Protein AF-A0A661C0D2-F1 (afdb_monomer_lite)

Radius of gyration: 15.35 Å; chains: 1; bounding box: 27×19×45 Å

Structure (mmCIF, N/CA/C/O backbone):
data_AF-A0A661C0D2-F1
#
_entry.id   AF-A0A661C0D2-F1
#
loop_
_atom_site.group_PDB
_atom_site.id
_atom_site.type_symbol
_atom_site.label_atom_id
_atom_site.label_alt_id
_atom_site.label_comp_id
_atom_site.label_asym_id
_atom_site.label_entity_id
_atom_site.label_seq_id
_atom_site.pdbx_PDB_ins_code
_atom_site.Cartn_x
_atom_site.Cartn_y
_atom_site.Cartn_z
_atom_site.occupancy
_atom_site.B_iso_or_equiv
_atom_site.auth_seq_id
_atom_site.auth_comp_id
_atom_site.auth_asym_id
_atom_site.auth_atom_id
_atom_site.pdbx_PDB_model_num
ATOM 1 N N . GLU A 1 1 ? 6.054 -8.167 -12.293 1.00 69.88 1 GLU A N 1
ATOM 2 C CA . GLU A 1 1 ? 5.760 -6.721 -12.298 1.00 69.88 1 GLU A CA 1
ATOM 3 C C . GLU A 1 1 ? 5.868 -6.187 -10.880 1.00 69.88 1 GLU A C 1
ATOM 5 O O . GLU A 1 1 ? 5.571 -6.915 -9.938 1.00 69.88 1 GLU A O 1
ATOM 10 N N . PHE A 1 2 ? 6.350 -4.961 -10.734 1.00 82.38 2 PHE A N 1
ATOM 11 C CA . PHE A 1 2 ? 6.462 -4.241 -9.476 1.00 82.38 2 PHE A CA 1
ATOM 12 C C . PHE A 1 2 ? 5.293 -3.279 -9.347 1.00 82.38 2 PHE A C 1
ATOM 14 O O . PHE A 1 2 ? 4.901 -2.640 -10.321 1.00 82.38 2 PHE A O 1
ATOM 21 N N . ARG A 1 3 ? 4.764 -3.167 -8.128 1.00 84.25 3 ARG A N 1
ATOM 22 C CA . ARG A 1 3 ? 3.710 -2.221 -7.786 1.00 84.25 3 ARG A CA 1
ATOM 23 C C . ARG A 1 3 ? 4.299 -1.131 -6.910 1.00 84.25 3 ARG A C 1
ATOM 25 O O . ARG A 1 3 ? 4.608 -1.373 -5.746 1.00 84.25 3 ARG A O 1
ATOM 32 N N . SER A 1 4 ? 4.418 0.058 -7.478 1.00 88.69 4 SER A N 1
ATOM 33 C CA . SER A 1 4 ? 4.944 1.233 -6.790 1.00 88.69 4 SER A CA 1
ATOM 34 C C . SER A 1 4 ? 3.842 2.270 -6.683 1.00 88.69 4 SER A C 1
ATOM 36 O O . SER A 1 4 ? 3.129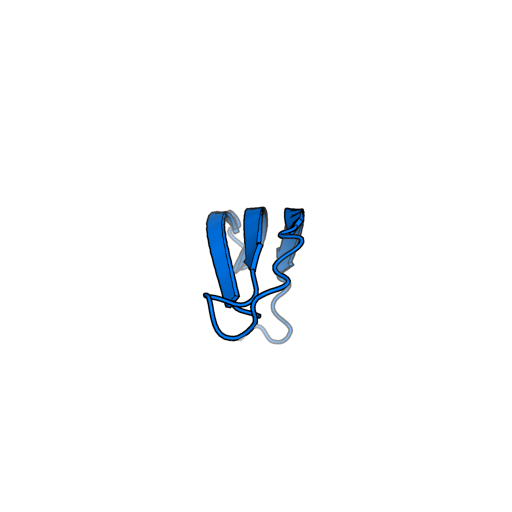 2.521 -7.651 1.00 88.69 4 SER A O 1
ATOM 38 N N . GLY A 1 5 ? 3.662 2.866 -5.512 1.00 91.19 5 GLY A N 1
ATOM 39 C CA . GLY A 1 5 ? 2.601 3.844 -5.326 1.00 91.19 5 GLY A CA 1
ATOM 40 C C . GLY A 1 5 ? 2.430 4.275 -3.886 1.00 91.19 5 GLY A C 1
ATOM 41 O O . GLY A 1 5 ? 3.225 3.920 -3.016 1.00 91.19 5 GLY A O 1
ATOM 42 N N . ILE A 1 6 ? 1.378 5.052 -3.661 1.00 96.31 6 ILE A N 1
ATOM 43 C CA . ILE A 1 6 ? 1.042 5.618 -2.361 1.00 96.31 6 ILE A CA 1
ATOM 44 C C . ILE A 1 6 ? -0.361 5.183 -1.954 1.00 96.31 6 ILE A C 1
ATOM 46 O O . ILE A 1 6 ? -1.284 5.159 -2.770 1.00 96.31 6 ILE A O 1
ATOM 50 N N . GLU A 1 7 ? -0.513 4.859 -0.675 1.00 97.00 7 GLU A N 1
ATOM 51 C CA . GLU A 1 7 ? -1.795 4.559 -0.049 1.00 97.00 7 GLU A CA 1
ATOM 52 C C 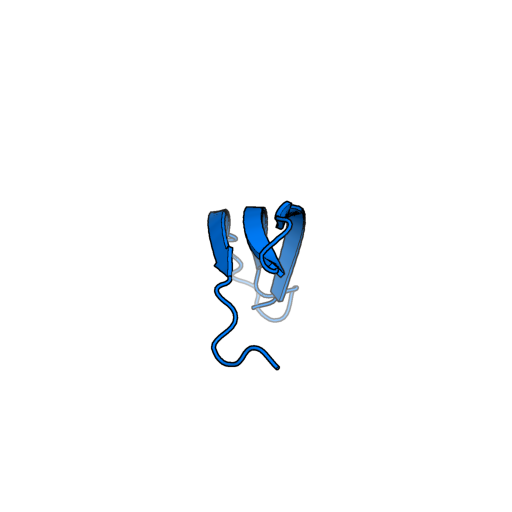. GLU A 1 7 ? -1.981 5.447 1.176 1.00 97.00 7 GLU A C 1
ATOM 54 O O . GLU A 1 7 ? -1.077 5.594 2.000 1.00 97.00 7 GLU A O 1
ATOM 59 N N . ILE A 1 8 ? -3.180 6.010 1.299 1.00 97.62 8 ILE A N 1
ATOM 60 C CA . ILE A 1 8 ? -3.640 6.683 2.508 1.00 97.62 8 ILE A CA 1
ATOM 61 C C . ILE A 1 8 ? -4.813 5.872 3.039 1.00 97.62 8 ILE A C 1
ATOM 63 O O . ILE A 1 8 ? -5.780 5.616 2.323 1.00 97.62 8 ILE A O 1
ATOM 67 N N . ALA A 1 9 ? -4.732 5.483 4.308 1.00 97.81 9 ALA A N 1
ATOM 68 C CA . ALA A 1 9 ? -5.775 4.719 4.969 1.00 97.81 9 ALA A CA 1
ATOM 69 C C . ALA A 1 9 ? -6.095 5.296 6.345 1.00 97.81 9 ALA A C 1
ATOM 71 O O . ALA A 1 9 ? -5.217 5.777 7.060 1.00 97.81 9 ALA A O 1
ATOM 72 N N . TYR A 1 10 ? -7.361 5.184 6.730 1.00 97.69 10 TYR A N 1
ATOM 73 C CA . TYR A 1 10 ? -7.860 5.552 8.045 1.00 97.69 10 TYR A CA 1
ATOM 74 C C . TYR A 1 10 ? -8.275 4.302 8.818 1.00 97.69 10 TYR A C 1
ATOM 76 O O . TYR A 1 10 ? -8.960 3.432 8.277 1.00 97.69 10 TYR A O 1
ATOM 84 N N . GLN A 1 11 ? -7.866 4.214 10.087 1.00 97.94 11 GLN A N 1
ATOM 85 C CA . GLN A 1 11 ? -8.293 3.158 11.002 1.00 97.94 11 GLN A CA 1
ATOM 86 C C . GLN A 1 11 ? -9.392 3.675 11.931 1.00 97.94 11 GLN A C 1
ATOM 88 O O . GLN A 1 11 ? -9.188 4.608 12.705 1.00 97.94 11 GLN A O 1
ATOM 93 N N . PHE A 1 12 ? -10.548 3.021 11.884 1.00 96.88 12 PHE A N 1
ATOM 94 C CA . PHE A 1 12 ? -11.686 3.314 12.744 1.00 96.88 12 PHE A CA 1
ATOM 95 C C . PHE A 1 12 ? -11.505 2.705 14.142 1.00 96.88 12 PHE A C 1
ATOM 97 O O . PHE A 1 12 ? -10.706 1.793 14.367 1.00 96.88 12 PHE A O 1
ATOM 104 N N . ARG A 1 13 ? -12.318 3.167 15.102 1.00 95.88 13 ARG A N 1
ATOM 105 C CA . ARG A 1 13 ? -12.294 2.692 16.501 1.00 95.88 13 ARG A CA 1
ATOM 106 C C . ARG A 1 13 ? -12.532 1.185 16.641 1.00 95.88 13 ARG A C 1
ATOM 108 O O . ARG A 1 13 ? -11.982 0.566 17.543 1.00 95.88 13 ARG A O 1
ATOM 115 N N . ASN A 1 14 ? -13.318 0.595 15.743 1.00 93.31 14 ASN A N 1
ATOM 116 C CA . ASN A 1 14 ? -13.598 -0.843 15.695 1.00 93.31 14 ASN A CA 1
ATOM 117 C C . ASN A 1 14 ? -12.505 -1.654 14.966 1.00 93.31 14 ASN A C 1
ATOM 119 O O . ASN A 1 14 ? -12.745 -2.796 14.586 1.00 93.31 14 ASN A O 1
ATOM 123 N N . LYS A 1 15 ? -11.318 -1.067 14.753 1.00 94.69 15 LYS A N 1
ATOM 124 C CA . LYS A 1 15 ? -10.161 -1.661 14.060 1.00 94.69 15 LYS A CA 1
ATOM 125 C C . LYS A 1 15 ? -10.376 -1.950 12.567 1.00 94.69 15 LYS A C 1
ATOM 127 O O . LYS A 1 15 ? -9.456 -2.449 11.925 1.00 94.69 15 LYS A O 1
ATOM 132 N N . MET A 1 16 ? -11.527 -1.597 11.989 1.00 96.69 16 MET A N 1
ATOM 133 C CA . MET A 1 16 ? -11.679 -1.578 10.533 1.00 96.69 16 MET A CA 1
ATOM 134 C C . MET A 1 16 ? -10.752 -0.522 9.928 1.00 96.69 16 MET A C 1
ATOM 136 O O . MET A 1 16 ? -10.468 0.499 10.561 1.00 96.69 16 MET A O 1
ATOM 140 N N . ARG A 1 17 ? -10.302 -0.741 8.692 1.00 97.69 17 ARG A N 1
ATOM 141 C CA . ARG A 1 17 ? -9.528 0.253 7.935 1.00 97.69 17 ARG A CA 1
ATOM 142 C C . ARG A 1 17 ? -10.158 0.473 6.570 1.00 97.69 17 ARG A C 1
ATOM 144 O O . ARG A 1 17 ? -10.566 -0.495 5.936 1.00 97.69 17 ARG A O 1
ATOM 151 N N . ALA A 1 18 ? -10.219 1.721 6.126 1.00 98.06 18 ALA A N 1
ATOM 152 C CA . ALA A 1 18 ? -10.580 2.072 4.756 1.00 98.06 18 ALA A CA 1
ATOM 153 C C . ALA A 1 18 ? -9.452 2.898 4.142 1.00 98.06 18 ALA A C 1
ATOM 155 O O . ALA A 1 18 ? -8.887 3.756 4.825 1.00 98.06 18 ALA A O 1
ATOM 156 N N . GLY A 1 19 ? -9.118 2.631 2.885 1.00 98.19 19 GLY A N 1
ATOM 157 C CA . GLY A 1 19 ? -8.010 3.283 2.204 1.00 98.19 19 GLY A CA 1
ATOM 158 C C . GLY A 1 19 ? -8.302 3.602 0.750 1.00 98.19 19 GLY A C 1
ATOM 159 O O . GLY A 1 19 ? -9.175 3.011 0.111 1.00 98.19 19 GLY A O 1
ATOM 160 N N . VAL A 1 20 ? -7.549 4.573 0.245 1.00 97.94 20 VAL A N 1
ATOM 161 C CA . VAL A 1 20 ? -7.480 4.910 -1.171 1.00 97.94 20 VAL A CA 1
ATOM 162 C C . VAL A 1 20 ? -6.028 4.943 -1.588 1.00 97.94 20 VAL A C 1
ATOM 164 O O . VAL A 1 20 ? -5.156 5.368 -0.821 1.00 97.94 20 VAL A O 1
ATOM 167 N N . ALA A 1 21 ? -5.767 4.493 -2.805 1.00 96.75 21 ALA A N 1
ATOM 168 C CA . ALA A 1 21 ? -4.403 4.360 -3.251 1.00 96.75 21 ALA A CA 1
ATOM 169 C C . ALA A 1 21 ? -4.252 4.444 -4.766 1.00 96.75 21 ALA A C 1
ATOM 171 O O . ALA A 1 21 ? -5.123 4.013 -5.523 1.00 96.75 21 ALA A O 1
ATOM 172 N N . LEU A 1 22 ? -3.114 4.991 -5.181 1.00 95.69 22 LEU A N 1
ATOM 173 C CA . LEU A 1 22 ? -2.697 5.116 -6.570 1.00 95.69 22 LEU A CA 1
ATOM 174 C C . LEU A 1 22 ? -1.408 4.330 -6.749 1.00 95.69 22 LEU A C 1
ATOM 176 O O . LEU A 1 22 ? -0.443 4.551 -6.014 1.00 95.69 22 LEU A O 1
ATOM 180 N N . PHE A 1 23 ? -1.387 3.431 -7.727 1.00 93.44 23 PHE A N 1
ATOM 181 C CA . PHE A 1 23 ? -0.211 2.621 -8.018 1.00 93.44 23 PHE A CA 1
ATOM 182 C C . PHE A 1 23 ? 0.078 2.584 -9.504 1.00 93.44 23 PHE A C 1
ATOM 184 O O . PHE A 1 23 ? -0.839 2.538 -10.313 1.00 93.44 23 PHE A O 1
ATOM 191 N N . HIS A 1 24 ? 1.359 2.540 -9.831 1.00 89.38 24 HIS A N 1
ATOM 192 C CA . HIS A 1 24 ? 1.871 2.235 -11.150 1.00 89.38 24 HIS A CA 1
ATOM 193 C C . HIS A 1 24 ? 2.447 0.813 -11.116 1.00 89.38 24 HIS A C 1
ATOM 195 O O . HIS A 1 24 ? 3.271 0.480 -10.255 1.00 89.38 24 HIS A O 1
ATOM 201 N N . LEU A 1 25 ? 1.969 -0.038 -12.019 1.00 87.19 25 LEU A N 1
ATOM 202 C CA . LEU A 1 25 ? 2.501 -1.368 -12.272 1.00 87.19 25 LEU A CA 1
ATOM 203 C C . LEU A 1 25 ? 3.456 -1.296 -13.458 1.00 87.19 25 LEU A C 1
ATOM 205 O O . LEU A 1 25 ? 3.099 -0.778 -14.514 1.00 87.19 25 LEU A O 1
ATOM 209 N N . SER A 1 26 ? 4.659 -1.833 -13.290 1.00 84.19 26 SER A N 1
ATOM 210 C CA . SER A 1 26 ? 5.635 -1.937 -14.373 1.00 84.19 26 SER A CA 1
ATOM 211 C C . SER A 1 26 ? 6.457 -3.211 -14.268 1.00 84.19 26 SER A C 1
ATOM 213 O O . SER A 1 26 ? 6.549 -3.844 -13.216 1.00 84.19 26 SER A O 1
ATOM 215 N N . ASN A 1 27 ? 7.112 -3.607 -15.352 1.00 82.75 27 ASN A N 1
ATOM 216 C CA . ASN A 1 27 ? 8.019 -4.753 -15.328 1.00 82.75 27 ASN A CA 1
ATOM 217 C C . ASN A 1 27 ? 9.373 -4.449 -14.640 1.00 82.75 27 ASN A C 1
ATOM 219 O O . ASN A 1 27 ? 10.209 -5.344 -14.530 1.00 82.75 27 ASN A O 1
ATOM 223 N N . GLY A 1 28 ? 9.597 -3.209 -14.178 1.00 78.12 28 GLY A N 1
ATOM 224 C CA . GLY A 1 28 ? 10.830 -2.789 -13.505 1.00 78.12 28 GLY A CA 1
ATOM 225 C C . GLY A 1 28 ? 12.096 -2.880 -14.364 1.00 78.12 28 GLY A C 1
ATOM 226 O O . GLY A 1 28 ? 13.184 -2.986 -13.809 1.00 78.12 28 GLY A O 1
ATOM 227 N N . GLY A 1 29 ? 11.970 -2.882 -15.696 1.00 68.12 29 GLY A N 1
ATOM 228 C CA . GLY A 1 29 ? 13.092 -3.003 -16.633 1.00 68.12 29 GLY A CA 1
ATOM 229 C C . GLY A 1 29 ? 13.538 -4.441 -16.921 1.00 68.12 29 GLY A C 1
ATOM 230 O O . GLY A 1 29 ? 14.562 -4.631 -17.568 1.00 68.12 29 GLY A O 1
ATOM 231 N N . ILE A 1 30 ? 12.788 -5.455 -16.465 1.00 76.00 30 ILE A N 1
ATOM 232 C CA . ILE A 1 30 ? 13.097 -6.881 -16.702 1.00 76.00 30 ILE A CA 1
ATOM 233 C C . ILE A 1 30 ? 12.831 -7.293 -18.164 1.00 76.00 30 ILE A C 1
ATOM 235 O O . ILE A 1 30 ? 13.425 -8.249 -18.655 1.00 76.00 30 ILE A O 1
ATOM 239 N N . SER A 1 31 ? 11.959 -6.572 -18.872 1.00 73.50 31 SER A N 1
ATOM 240 C CA . SER A 1 31 ? 11.665 -6.787 -20.292 1.00 73.50 31 SER A CA 1
ATOM 241 C C . SER A 1 31 ? 11.600 -5.451 -21.036 1.00 73.50 31 SER A C 1
ATOM 243 O O . SER A 1 31 ? 11.308 -4.414 -20.436 1.00 73.50 31 SER A O 1
ATOM 245 N N . SER A 1 32 ? 11.865 -5.475 -22.343 1.00 69.69 32 SER A N 1
ATOM 246 C CA . SER A 1 32 ? 11.826 -4.297 -23.219 1.00 69.69 32 SER A CA 1
ATOM 247 C C . SER A 1 32 ? 10.413 -3.752 -23.429 1.00 69.69 32 SER A 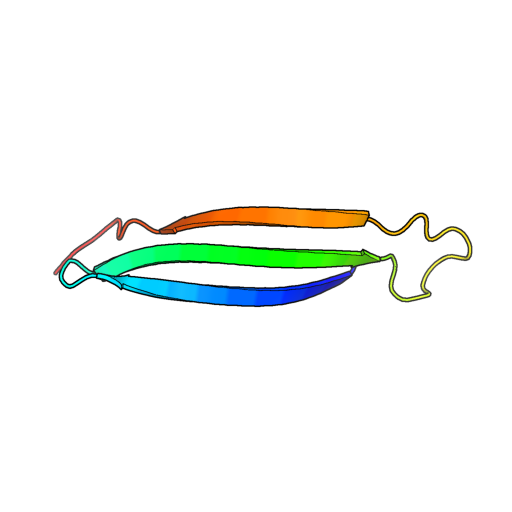C 1
ATOM 249 O O . SER A 1 32 ? 10.248 -2.545 -23.577 1.00 69.69 32 SER A O 1
ATOM 251 N N . ASP A 1 33 ? 9.398 -4.619 -23.401 1.00 68.88 33 ASP A N 1
ATOM 252 C CA . ASP A 1 33 ? 7.993 -4.211 -23.435 1.00 68.88 33 ASP A CA 1
ATOM 253 C C . ASP A 1 33 ? 7.485 -3.960 -22.016 1.00 68.88 33 ASP A C 1
ATOM 255 O O . ASP A 1 33 ? 7.296 -4.889 -21.222 1.00 68.88 33 ASP A O 1
ATOM 259 N N . ASN A 1 34 ? 7.274 -2.684 -21.696 1.00 67.56 34 ASN A N 1
ATOM 260 C CA . ASN A 1 34 ? 6.687 -2.234 -20.441 1.00 67.56 34 ASN A CA 1
ATOM 261 C C . ASN A 1 34 ? 5.494 -1.320 -20.744 1.00 67.56 34 ASN A C 1
ATOM 263 O O . ASN A 1 34 ? 5.663 -0.100 -20.746 1.00 67.56 34 ASN A O 1
ATOM 267 N N . PRO A 1 35 ? 4.298 -1.875 -21.006 1.00 68.44 35 PRO A N 1
ATOM 268 C CA . PRO A 1 35 ? 3.125 -1.056 -21.286 1.00 68.44 35 PRO A CA 1
ATOM 269 C C . PRO A 1 35 ? 2.787 -0.108 -20.126 1.00 68.44 35 PRO A C 1
ATOM 271 O O . PRO A 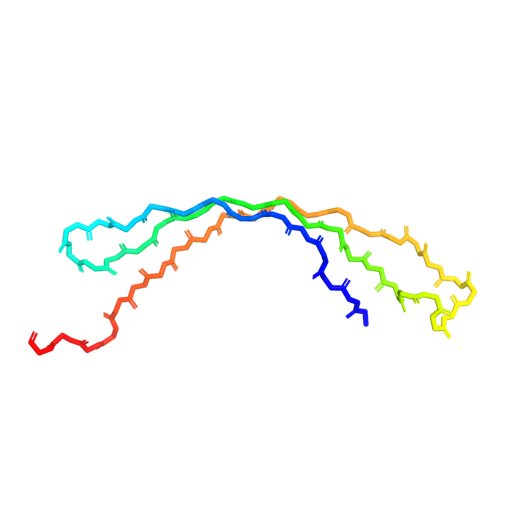1 35 ? 2.222 0.948 -20.386 1.00 68.44 35 PRO A O 1
ATOM 274 N N . GLY A 1 36 ? 3.201 -0.434 -18.889 1.00 76.31 36 GLY A N 1
ATOM 275 C CA . GLY A 1 36 ? 2.896 0.343 -17.687 1.00 76.31 36 GLY A CA 1
ATOM 276 C C . GLY A 1 36 ? 1.388 0.382 -17.418 1.00 76.31 36 GLY A C 1
ATOM 277 O O . GLY A 1 36 ? 0.568 0.378 -18.331 1.00 76.31 36 GLY A O 1
ATOM 278 N N . THR A 1 37 ? 0.950 0.354 -16.165 1.00 86.06 37 THR A N 1
ATOM 279 C CA . THR A 1 37 ? -0.484 0.529 -15.876 1.00 86.06 37 THR A CA 1
ATOM 280 C C . THR A 1 37 ? -0.692 1.236 -14.556 1.00 86.06 37 THR A C 1
ATOM 282 O O . THR A 1 37 ? -0.239 0.773 -13.510 1.00 86.06 37 THR A O 1
ATOM 285 N N . G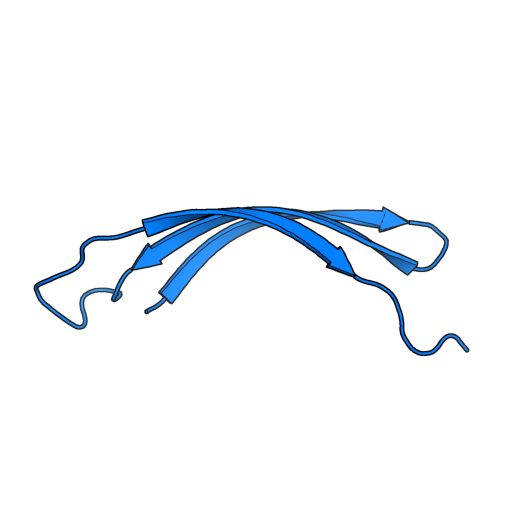LU A 1 38 ? -1.422 2.342 -14.589 1.00 91.19 38 GLU A N 1
ATOM 286 C CA . GLU A 1 38 ? -1.884 3.045 -13.403 1.00 91.19 38 GLU A CA 1
ATOM 287 C C . GLU A 1 38 ? -3.208 2.460 -12.896 1.00 91.19 38 GLU A C 1
ATOM 289 O O . GLU A 1 38 ? -4.119 2.152 -13.663 1.00 91.19 38 GLU A O 1
ATOM 294 N N . ALA A 1 39 ? -3.340 2.343 -11.577 1.00 92.75 39 ALA A N 1
ATOM 295 C CA . ALA A 1 39 ? -4.547 1.867 -10.919 1.00 92.75 39 ALA A CA 1
ATOM 296 C C . ALA A 1 39 ? -4.942 2.783 -9.756 1.00 92.75 39 ALA A C 1
ATOM 298 O O . ALA A 1 39 ? -4.116 3.090 -8.893 1.00 92.75 39 ALA A O 1
ATOM 299 N N . LEU A 1 40 ? -6.228 3.143 -9.702 1.00 95.56 40 LEU A N 1
ATOM 300 C CA . LEU A 1 40 ? -6.887 3.707 -8.524 1.00 95.56 40 LEU A CA 1
ATOM 301 C C . LEU A 1 40 ? -7.596 2.582 -7.765 1.00 95.56 40 LEU A C 1
ATOM 303 O O . LEU A 1 40 ? -8.397 1.850 -8.344 1.00 95.56 40 LEU A O 1
ATOM 307 N N . VAL A 1 41 ? -7.309 2.447 -6.472 1.00 96.75 41 VAL A N 1
ATOM 308 C CA . VAL A 1 41 ? -7.832 1.364 -5.633 1.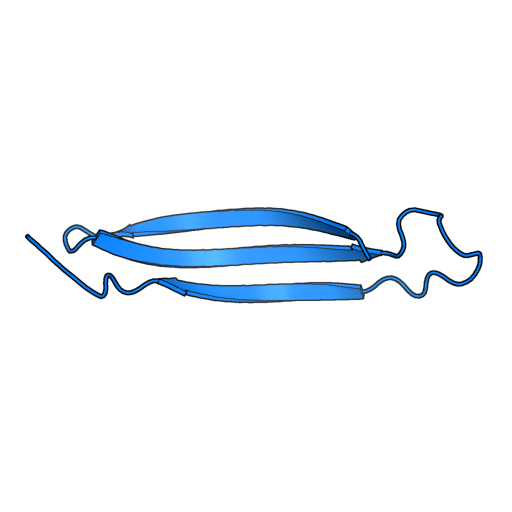00 96.75 41 VAL A CA 1
ATOM 309 C C . VAL A 1 41 ? -8.524 1.919 -4.400 1.00 96.75 41 VAL A C 1
ATOM 311 O O . VAL A 1 41 ? -7.974 2.767 -3.701 1.00 96.75 41 VAL A O 1
ATOM 314 N N . PHE A 1 42 ? -9.704 1.372 -4.113 1.00 97.44 42 PHE A N 1
ATOM 315 C CA . PHE A 1 42 ? -10.415 1.539 -2.850 1.00 97.44 42 PHE A CA 1
ATOM 316 C C . PHE A 1 42 ? -10.275 0.248 -2.042 1.00 97.44 42 PHE A C 1
ATOM 318 O O . PHE A 1 42 ? -10.542 -0.837 -2.562 1.00 97.44 42 PHE A O 1
ATOM 325 N N . SER A 1 43 ? -9.842 0.352 -0.787 1.00 97.25 43 SER A N 1
ATOM 326 C CA . SER A 1 43 ? -9.602 -0.794 0.091 1.00 97.25 43 SER A CA 1
ATOM 327 C C . SER A 1 43 ? -10.467 -0.721 1.350 1.00 97.25 43 SER A C 1
ATOM 329 O O . SER A 1 43 ? -10.686 0.349 1.920 1.00 97.25 43 SER A O 1
ATOM 331 N N . VAL A 1 44 ? -10.958 -1.879 1.797 1.00 97.19 44 VAL A N 1
ATOM 332 C CA . VAL A 1 44 ? -11.606 -2.058 3.102 1.00 97.19 44 VAL A CA 1
ATOM 333 C C . VAL A 1 44 ? -11.002 -3.292 3.762 1.00 97.19 44 VAL A C 1
ATOM 335 O O . VAL A 1 44 ? -10.966 -4.365 3.166 1.00 97.19 44 VAL A O 1
ATOM 338 N N . CYS A 1 45 ? -10.526 -3.143 4.996 1.00 96.81 45 CYS A N 1
ATOM 339 C CA . CYS A 1 45 ? -9.987 -4.225 5.811 1.00 96.81 45 CYS A CA 1
ATOM 340 C C . CYS A 1 45 ? -10.884 -4.441 7.031 1.00 96.81 45 CYS A C 1
ATOM 342 O O . CYS A 1 45 ? -11.116 -3.515 7.817 1.00 96.81 45 CYS A O 1
ATOM 344 N N . ILE A 1 46 ? -11.384 -5.670 7.168 1.00 95.75 46 ILE A N 1
ATOM 345 C CA . ILE A 1 46 ? -12.285 -6.094 8.240 1.00 95.75 46 ILE A CA 1
ATOM 346 C C . ILE A 1 46 ? -11.533 -7.103 9.119 1.00 95.75 46 ILE A C 1
ATOM 348 O O . ILE A 1 46 ? -11.054 -8.112 8.596 1.00 95.75 46 ILE A O 1
ATOM 352 N N . PRO A 1 47 ? -11.404 -6.866 10.436 1.00 92.81 47 PRO A N 1
ATOM 353 C CA . PRO A 1 47 ? -10.768 -7.822 11.332 1.00 92.81 47 PRO A CA 1
ATOM 354 C C . PRO A 1 47 ? -11.642 -9.075 11.474 1.00 92.81 47 PRO A C 1
ATOM 356 O O . PRO A 1 47 ? -12.813 -8.986 11.831 1.00 92.81 47 PRO A O 1
ATOM 359 N N . ILE A 1 48 ? -11.063 -10.244 11.205 1.00 88.19 48 ILE A N 1
ATOM 360 C CA . ILE A 1 48 ? -11.769 -11.540 11.221 1.00 88.19 48 ILE A CA 1
ATOM 361 C C . ILE A 1 48 ? -11.843 -12.175 12.617 1.00 88.19 48 ILE A C 1
ATOM 363 O O . ILE A 1 48 ? -12.678 -13.042 12.847 1.00 88.19 48 ILE A O 1
ATOM 367 N N . MET A 1 49 ? -11.007 -11.736 13.561 1.00 80.69 49 MET A N 1
ATOM 368 C CA . MET A 1 49 ? -11.075 -12.135 14.970 1.00 80.69 49 MET A CA 1
ATOM 369 C C . MET A 1 49 ? -10.783 -10.917 15.846 1.00 80.69 49 MET A C 1
ATOM 371 O O . MET A 1 49 ? -9.765 -10.243 15.674 1.00 80.69 49 MET A O 1
ATOM 375 N N . GLY A 1 50 ? -11.699 -10.619 16.763 1.00 65.75 50 GLY A N 1
ATOM 376 C CA . GLY A 1 50 ? -11.491 -9.667 17.845 1.00 65.75 50 GLY A CA 1
ATOM 377 C C . GLY A 1 50 ? -11.378 -10.442 19.147 1.00 65.75 50 GLY A C 1
ATOM 378 O O . GLY A 1 50 ? -12.308 -11.168 19.484 1.00 65.75 50 GLY A O 1
ATOM 379 N N . ASN A 1 51 ? -10.253 -10.301 19.848 1.00 59.41 51 ASN A N 1
ATOM 380 C CA . ASN A 1 51 ? -10.257 -10.502 21.296 1.00 59.41 51 ASN A CA 1
ATOM 381 C C . ASN A 1 51 ? -10.999 -9.337 21.950 1.00 59.41 51 ASN A C 1
ATOM 383 O O . ASN A 1 51 ? -10.765 -8.185 21.494 1.00 59.41 51 ASN A O 1
#

Foldseek 3Di:
DDKDWDKDWDQDPQRKIKIWIKIKDFPVPPDPDTPIDIDIDIDIDDDPDDD

Sequence (51 aa):
EFRSGIEIAYQFRNKMRAGVALFHLSNGGISSDNPGTEALVFSVCIPIMGN

pLDDT: mean 87.84, std 11.07, range [59.41, 98.19]

Secondary structure (DSSP, 8-state):
-EEEEEEEEEE-TTS-EEEEEEEEEE-TTSSS----EEEEEEEEE--S---